Protein AF-A0A1Y2BU94-F1 (afdb_monomer)

Structure (mmCIF, N/CA/C/O backbone):
data_AF-A0A1Y2BU94-F1
#
_entry.id   AF-A0A1Y2BU94-F1
#
loop_
_atom_site.group_PDB
_atom_site.id
_atom_site.type_symbol
_atom_site.label_atom_id
_atom_site.label_alt_id
_atom_site.label_comp_id
_atom_site.label_asym_id
_atom_site.label_entity_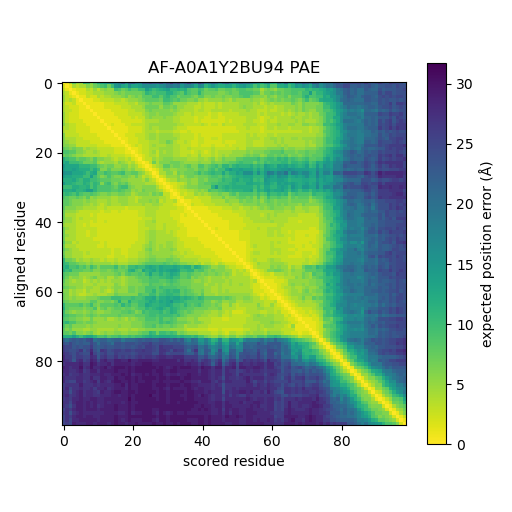id
_atom_site.label_seq_id
_atom_site.pdbx_PDB_ins_code
_atom_site.Cartn_x
_atom_site.Cartn_y
_atom_site.Cartn_z
_atom_site.occupancy
_atom_site.B_iso_or_equiv
_atom_site.auth_seq_id
_atom_site.auth_comp_id
_atom_site.auth_asym_id
_atom_site.auth_atom_id
_atom_site.pdbx_PDB_model_num
ATOM 1 N N . MET A 1 1 ? -18.076 16.269 -6.680 1.00 57.97 1 MET A N 1
ATOM 2 C CA . MET A 1 1 ? -17.107 15.163 -6.499 1.00 57.97 1 MET A CA 1
ATOM 3 C C . MET A 1 1 ? -17.858 13.978 -5.917 1.00 57.97 1 MET A C 1
ATOM 5 O O . MET A 1 1 ? -18.413 14.111 -4.839 1.00 57.97 1 MET A O 1
ATOM 9 N N . SER A 1 2 ? -17.970 12.863 -6.638 1.00 82.00 2 SER A N 1
ATOM 10 C CA . SER A 1 2 ? -18.698 11.677 -6.157 1.00 82.00 2 SER A CA 1
ATOM 11 C C . SER A 1 2 ? -17.877 10.916 -5.111 1.00 82.00 2 SER A C 1
ATOM 13 O O . SER A 1 2 ? -16.684 10.705 -5.343 1.00 82.00 2 SER A O 1
ATOM 15 N N . ARG A 1 3 ? -18.514 10.429 -4.034 1.00 75.81 3 ARG A N 1
ATOM 16 C CA . ARG A 1 3 ? -17.895 9.634 -2.946 1.00 75.81 3 ARG A CA 1
ATOM 17 C C . ARG A 1 3 ? -16.907 8.572 -3.449 1.00 75.81 3 ARG A C 1
ATOM 19 O O . ARG A 1 3 ? -15.791 8.495 -2.958 1.00 75.81 3 ARG A O 1
ATOM 26 N N . VAL A 1 4 ? -17.287 7.834 -4.493 1.00 77.75 4 VAL A N 1
ATOM 27 C CA . VAL A 1 4 ? -16.491 6.742 -5.084 1.00 77.75 4 VAL A CA 1
ATOM 28 C C . VAL A 1 4 ? -15.144 7.216 -5.646 1.00 77.75 4 VAL A C 1
ATOM 30 O O 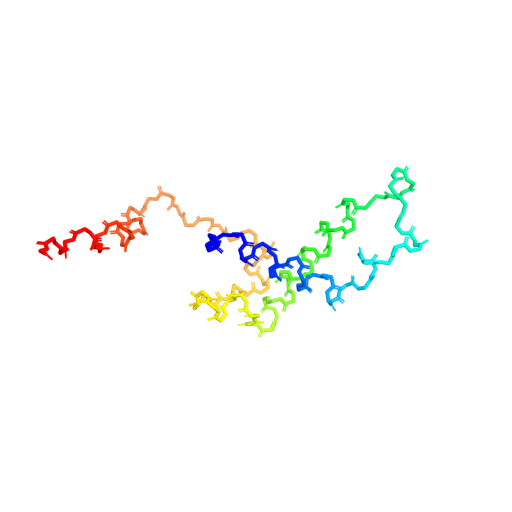. VAL A 1 4 ? -14.122 6.568 -5.440 1.00 77.75 4 VAL A O 1
ATOM 33 N N . ARG A 1 5 ? -15.109 8.368 -6.330 1.00 82.62 5 ARG A N 1
ATOM 34 C CA . ARG A 1 5 ? -13.871 8.895 -6.939 1.00 82.62 5 ARG A CA 1
ATOM 35 C C . ARG A 1 5 ? -12.866 9.325 -5.876 1.00 82.62 5 ARG A C 1
ATOM 37 O O . ARG A 1 5 ? -11.680 9.060 -6.020 1.00 82.62 5 ARG A O 1
ATOM 44 N N . PHE A 1 6 ? -13.364 9.896 -4.783 1.00 86.06 6 PHE A N 1
ATOM 45 C CA . PHE A 1 6 ? -12.546 10.310 -3.647 1.00 86.06 6 PHE A CA 1
ATOM 46 C C . PHE A 1 6 ? -11.845 9.114 -2.992 1.00 86.06 6 PHE A C 1
ATOM 48 O O . PHE A 1 6 ? -10.652 9.163 -2.707 1.00 86.06 6 PHE A O 1
ATOM 55 N N . THR A 1 7 ? -12.564 8.001 -2.822 1.00 84.06 7 THR A N 1
ATOM 56 C CA . THR A 1 7 ? -12.003 6.761 -2.271 1.00 84.06 7 THR A CA 1
ATOM 57 C C . THR A 1 7 ? -10.895 6.190 -3.143 1.00 84.06 7 THR A C 1
ATOM 59 O O . THR A 1 7 ? -9.867 5.772 -2.617 1.00 84.06 7 THR A O 1
ATOM 62 N N . VAL A 1 8 ? -11.080 6.195 -4.466 1.00 85.94 8 VAL A N 1
ATOM 63 C CA . VAL A 1 8 ? -10.073 5.696 -5.413 1.00 85.94 8 VAL A CA 1
ATOM 64 C C . VAL A 1 8 ? -8.812 6.558 -5.373 1.00 85.94 8 VAL A C 1
ATOM 66 O O . VAL A 1 8 ? -7.710 6.020 -5.280 1.00 85.94 8 VAL A O 1
ATOM 69 N N . GLU A 1 9 ? -8.957 7.883 -5.387 1.00 90.19 9 GLU A N 1
ATOM 70 C CA . GLU A 1 9 ? -7.823 8.813 -5.294 1.00 90.19 9 GLU A CA 1
ATOM 71 C C . GLU A 1 9 ? -7.066 8.649 -3.972 1.00 90.19 9 GLU A C 1
ATOM 73 O O . GLU A 1 9 ? -5.834 8.622 -3.951 1.00 90.19 9 GLU A O 1
ATOM 78 N N . TRP A 1 10 ? -7.791 8.473 -2.868 1.00 89.44 10 TRP A N 1
ATOM 79 C CA . TRP A 1 10 ? -7.196 8.224 -1.559 1.00 89.44 10 TRP A CA 1
ATOM 80 C C . TRP A 1 10 ? -6.483 6.876 -1.480 1.00 89.44 10 TRP A C 1
ATOM 82 O O . TRP A 1 10 ? -5.384 6.808 -0.931 1.00 89.44 10 TRP A O 1
ATOM 92 N N . ALA A 1 11 ? -7.066 5.815 -2.040 1.00 88.81 11 ALA A N 1
ATOM 93 C CA . ALA A 1 11 ? -6.437 4.498 -2.094 1.00 88.81 11 ALA A CA 1
ATOM 94 C C . ALA A 1 11 ? -5.159 4.534 -2.939 1.00 88.81 11 ALA A C 1
ATOM 96 O O . ALA A 1 11 ? -4.120 4.029 -2.513 1.00 88.81 11 ALA A O 1
ATOM 97 N N . TYR A 1 12 ? -5.204 5.205 -4.091 1.00 89.12 12 TYR A N 1
ATOM 98 C CA . TYR A 1 12 ? -4.031 5.423 -4.928 1.00 89.12 12 TYR A CA 1
ATOM 99 C C . TYR A 1 12 ? -2.935 6.188 -4.173 1.00 89.12 12 TYR A C 1
ATOM 101 O O . TYR A 1 12 ? -1.797 5.722 -4.103 1.00 89.12 12 TYR A O 1
ATOM 109 N N . GLY A 1 13 ? -3.283 7.316 -3.544 1.00 90.62 13 GLY A N 1
ATOM 110 C CA . GLY A 1 13 ? -2.343 8.113 -2.755 1.00 90.62 13 GLY A CA 1
ATOM 111 C C . GLY A 1 13 ? -1.731 7.335 -1.587 1.00 90.62 13 GLY A C 1
ATOM 112 O O . GLY A 1 13 ? -0.541 7.473 -1.308 1.00 90.62 13 GLY A O 1
ATOM 113 N N . LEU A 1 14 ? -2.512 6.466 -0.940 1.00 90.69 14 LEU A N 1
ATOM 114 C CA . LEU A 1 14 ? -2.030 5.591 0.126 1.00 90.69 14 LEU A CA 1
ATOM 115 C C . LEU A 1 14 ? -0.991 4.584 -0.396 1.00 90.69 14 LEU A C 1
ATOM 117 O O . LEU A 1 14 ? 0.082 4.468 0.192 1.00 90.69 14 LEU A O 1
ATOM 121 N N . ILE A 1 15 ? -1.277 3.903 -1.511 1.00 92.06 15 ILE A N 1
ATOM 122 C CA . ILE A 1 15 ? -0.371 2.913 -2.119 1.00 92.06 15 ILE A CA 1
ATOM 123 C C . ILE A 1 15 ? 0.956 3.568 -2.514 1.00 92.06 15 ILE A C 1
ATOM 125 O O . ILE A 1 15 ? 2.019 3.072 -2.144 1.00 92.06 15 ILE A O 1
ATOM 129 N N . VAL A 1 16 ? 0.897 4.702 -3.215 1.00 90.31 16 VAL A N 1
ATOM 130 C CA . VAL A 1 16 ? 2.075 5.466 -3.662 1.00 90.31 16 VAL A CA 1
ATOM 131 C C . VAL A 1 16 ? 2.893 5.975 -2.470 1.00 90.31 16 VAL A C 1
ATOM 133 O O . VAL A 1 16 ? 4.121 5.922 -2.495 1.00 90.31 16 VAL A O 1
ATOM 136 N N . SER A 1 17 ? 2.231 6.401 -1.388 1.00 90.00 17 SER A N 1
ATOM 137 C CA . SER A 1 17 ? 2.905 6.874 -0.173 1.00 90.00 17 SER A CA 1
ATOM 138 C C . SER A 1 17 ? 3.613 5.764 0.609 1.00 90.00 17 SER A C 1
ATOM 140 O O . SER A 1 17 ? 4.584 6.056 1.307 1.00 90.00 17 SER A O 1
ATOM 142 N N . ILE A 1 18 ? 3.115 4.526 0.564 1.00 89.38 18 ILE A N 1
ATOM 143 C CA . ILE A 1 18 ? 3.715 3.388 1.279 1.00 89.38 18 ILE A CA 1
ATOM 144 C C . ILE A 1 18 ? 4.816 2.744 0.428 1.00 89.38 18 ILE A C 1
ATOM 146 O O . ILE A 1 18 ? 5.875 2.383 0.944 1.00 89.38 18 ILE A O 1
ATOM 150 N N . TRP A 1 19 ? 4.581 2.606 -0.877 1.00 90.12 19 TRP A N 1
ATOM 151 C CA . TRP A 1 19 ? 5.412 1.822 -1.785 1.00 90.12 19 TRP A CA 1
ATOM 152 C C . TRP A 1 19 ? 6.092 2.711 -2.828 1.00 90.12 19 TRP A C 1
ATOM 154 O O . TRP A 1 19 ? 5.665 2.798 -3.978 1.00 90.12 19 TRP A O 1
ATOM 164 N N . ALA A 1 20 ? 7.222 3.312 -2.452 1.00 86.88 20 ALA A N 1
ATOM 165 C CA . ALA A 1 20 ? 7.979 4.221 -3.320 1.00 86.88 20 ALA A CA 1
ATOM 166 C C . ALA A 1 20 ? 8.433 3.595 -4.657 1.00 86.88 20 ALA A C 1
ATOM 168 O O . ALA A 1 20 ? 8.656 4.308 -5.632 1.00 86.88 20 ALA A O 1
ATOM 169 N N . PHE A 1 21 ? 8.549 2.262 -4.741 1.00 83.69 21 PHE A N 1
ATOM 170 C CA . PHE A 1 21 ? 8.916 1.579 -5.988 1.00 83.69 21 PHE A CA 1
ATOM 171 C C . PHE A 1 21 ? 7.838 1.681 -7.076 1.00 83.69 21 PHE A C 1
ATOM 173 O O . PHE A 1 21 ? 8.164 1.509 -8.246 1.00 83.69 21 PHE A O 1
ATOM 180 N N . VAL A 1 22 ? 6.584 1.965 -6.704 1.00 85.50 22 VAL A N 1
ATOM 181 C CA . VAL A 1 22 ? 5.450 2.166 -7.624 1.00 85.50 22 VAL A CA 1
ATOM 182 C C . VAL A 1 22 ? 5.437 3.582 -8.209 1.00 85.50 22 VAL A C 1
ATOM 184 O O . VAL A 1 22 ? 4.869 3.796 -9.274 1.00 85.50 22 VAL A O 1
ATOM 187 N N . ASP A 1 23 ? 6.099 4.535 -7.553 1.00 82.56 23 ASP A N 1
ATOM 188 C CA . ASP A 1 23 ? 6.175 5.942 -7.974 1.00 82.56 23 ASP A CA 1
ATOM 189 C C . ASP A 1 23 ? 7.514 6.306 -8.625 1.00 82.56 23 ASP A C 1
ATOM 191 O O . ASP A 1 23 ? 7.751 7.435 -9.059 1.00 82.56 23 ASP A O 1
ATOM 195 N N . PHE A 1 24 ? 8.454 5.360 -8.677 1.00 81.62 24 PHE A N 1
ATOM 196 C CA . PHE A 1 24 ? 9.812 5.670 -9.088 1.00 81.62 24 PHE A CA 1
ATOM 197 C C . PHE A 1 24 ? 9.919 5.813 -10.614 1.00 81.62 24 PHE A C 1
ATOM 199 O O . PHE A 1 24 ? 10.346 4.906 -11.331 1.00 81.62 24 PHE A O 1
ATOM 206 N N . HIS A 1 25 ? 9.574 7.004 -11.107 1.00 72.56 25 HIS A N 1
ATOM 207 C CA . HIS A 1 25 ? 9.469 7.345 -12.529 1.00 72.56 25 HIS A CA 1
ATOM 208 C C . HIS A 1 25 ? 10.758 7.092 -13.333 1.00 72.56 25 HIS A C 1
ATOM 210 O O . HIS A 1 25 ? 10.710 6.823 -14.528 1.00 72.56 25 HIS A O 1
ATOM 216 N N . LYS A 1 26 ? 11.933 7.125 -12.687 1.00 74.88 26 LYS A N 1
ATOM 217 C CA . LYS A 1 26 ? 13.217 6.814 -13.345 1.00 74.88 26 LYS A CA 1
ATOM 218 C C . LYS A 1 26 ? 13.410 5.324 -13.633 1.00 74.88 26 LYS A C 1
ATOM 220 O O . LYS A 1 26 ? 14.209 4.977 -14.502 1.00 74.88 26 LYS A O 1
ATOM 225 N N . ASN A 1 27 ? 12.740 4.453 -12.884 1.00 76.06 27 ASN A N 1
ATOM 226 C CA . ASN A 1 27 ? 12.844 3.007 -13.049 1.00 76.06 27 ASN A CA 1
ATOM 227 C C . ASN A 1 27 ? 11.682 2.476 -13.874 1.00 76.06 27 ASN A C 1
ATOM 229 O O . ASN A 1 27 ? 11.951 1.745 -14.818 1.00 76.06 27 ASN A O 1
ATOM 233 N N . ILE A 1 28 ? 10.457 2.933 -13.598 1.00 79.81 28 ILE A N 1
ATOM 234 C CA . ILE A 1 28 ? 9.229 2.464 -14.242 1.00 79.81 28 ILE A CA 1
ATOM 235 C C . ILE A 1 28 ? 9.198 2.873 -15.714 1.00 79.81 28 ILE A C 1
ATOM 237 O O . ILE A 1 28 ? 8.887 4.011 -16.065 1.00 79.81 28 ILE A O 1
ATOM 241 N N . LYS A 1 29 ? 9.487 1.910 -16.589 1.00 80.12 29 LYS A N 1
ATOM 242 C CA . LYS A 1 29 ? 9.345 2.055 -18.041 1.00 80.12 29 LYS A CA 1
ATOM 243 C C . LYS A 1 29 ? 8.193 1.189 -18.527 1.00 80.12 29 LYS A C 1
ATOM 245 O O . LYS A 1 29 ? 8.249 -0.040 -18.437 1.00 80.12 29 LYS A O 1
ATOM 250 N N . LEU A 1 30 ? 7.163 1.834 -19.076 1.00 76.06 30 LEU A N 1
ATOM 251 C CA . LEU A 1 30 ? 6.079 1.143 -19.775 1.00 76.06 30 LEU A CA 1
ATOM 252 C C . LEU A 1 30 ? 6.686 0.240 -20.861 1.00 76.06 30 LEU A C 1
ATOM 254 O O . LEU A 1 30 ? 7.618 0.654 -21.548 1.00 76.06 30 LEU A O 1
ATOM 258 N N . TRP A 1 31 ? 6.182 -0.991 -20.977 1.00 76.88 31 TRP A N 1
ATOM 259 C CA . TRP A 1 31 ? 6.653 -2.039 -21.906 1.00 76.88 31 TRP A CA 1
ATOM 260 C C . TRP A 1 31 ? 8.019 -2.670 -21.614 1.00 76.88 31 TRP A C 1
ATOM 262 O O . TRP A 1 31 ? 8.346 -3.686 -22.220 1.00 76.88 31 TRP A O 1
ATOM 272 N N . LEU A 1 32 ? 8.801 -2.123 -20.681 1.00 82.94 32 LEU A N 1
ATOM 273 C CA . LEU A 1 32 ? 10.092 -2.698 -20.280 1.00 82.94 32 LEU A CA 1
ATOM 274 C C . LEU A 1 32 ? 10.010 -3.472 -18.966 1.00 82.94 32 LEU A C 1
ATOM 276 O O . LEU A 1 32 ? 10.823 -4.356 -18.707 1.00 82.94 32 LEU A O 1
ATOM 280 N N . GLN A 1 33 ? 9.039 -3.123 -18.130 1.00 84.69 33 GLN A N 1
ATOM 281 C CA . GLN A 1 33 ? 8.818 -3.735 -16.832 1.00 84.69 33 GLN A CA 1
ATOM 282 C C . GLN A 1 33 ? 7.341 -4.075 -16.631 1.00 84.69 33 GLN A C 1
ATOM 284 O O . GLN A 1 33 ? 6.467 -3.415 -17.203 1.00 84.69 33 GLN A O 1
ATOM 289 N N . PRO A 1 34 ? 7.036 -5.064 -15.775 1.00 86.12 34 PRO A N 1
ATOM 290 C CA . PRO A 1 34 ? 5.669 -5.449 -15.455 1.00 86.12 34 PRO A CA 1
ATOM 291 C C . PRO A 1 34 ? 5.034 -4.466 -14.452 1.00 86.12 34 PRO A C 1
ATOM 293 O O . PRO A 1 34 ? 4.701 -4.828 -13.324 1.00 86.12 34 PRO A O 1
ATOM 296 N N . VAL A 1 35 ? 4.837 -3.211 -14.870 1.00 85.75 35 VAL A N 1
ATOM 297 C CA . VAL A 1 35 ? 4.298 -2.119 -14.032 1.00 85.75 35 VAL A CA 1
ATOM 298 C C . VAL A 1 35 ? 2.935 -2.477 -13.429 1.00 85.75 35 VAL A C 1
ATOM 300 O O . VAL A 1 35 ? 2.687 -2.221 -12.253 1.00 85.75 35 VAL A O 1
ATOM 303 N N . GLY A 1 36 ? 2.072 -3.139 -14.207 1.00 85.00 36 GLY A N 1
ATOM 304 C CA . GLY A 1 36 ? 0.767 -3.595 -13.723 1.00 85.00 36 GLY A CA 1
ATOM 305 C C . GLY A 1 36 ? 0.869 -4.623 -12.592 1.00 85.00 36 GLY A C 1
ATOM 306 O O . GLY A 1 36 ? 0.083 -4.579 -11.647 1.00 85.00 36 GLY A O 1
ATOM 307 N N . VAL A 1 37 ? 1.875 -5.503 -12.634 1.00 89.19 37 VAL A N 1
ATOM 308 C CA . VAL A 1 37 ? 2.116 -6.493 -11.571 1.00 89.19 37 VAL A CA 1
ATOM 309 C C . VAL A 1 37 ? 2.619 -5.796 -10.311 1.00 89.19 37 VAL A C 1
ATOM 311 O O . VAL A 1 37 ? 2.133 -6.089 -9.224 1.00 89.19 37 VAL A O 1
ATOM 314 N N . TYR A 1 38 ? 3.529 -4.829 -10.446 1.00 90.25 38 TYR A N 1
ATOM 315 C CA . TYR A 1 38 ? 4.024 -4.038 -9.317 1.00 90.25 38 TYR A CA 1
ATOM 316 C C . TYR A 1 38 ? 2.903 -3.311 -8.581 1.00 90.25 38 TYR A C 1
ATOM 318 O O . TYR A 1 38 ? 2.824 -3.405 -7.357 1.00 90.25 38 TYR A O 1
ATOM 326 N N . TYR A 1 39 ? 2.009 -2.650 -9.318 1.00 90.44 39 TYR A N 1
ATOM 327 C CA . TYR A 1 39 ? 0.863 -1.977 -8.713 1.00 90.44 39 TYR A CA 1
ATOM 328 C C . TYR A 1 39 ? -0.100 -2.972 -8.050 1.00 90.44 39 TYR A C 1
ATOM 330 O O . TYR A 1 39 ? -0.544 -2.741 -6.929 1.00 90.44 39 TYR A O 1
ATOM 338 N N . SER A 1 40 ? -0.368 -4.111 -8.696 1.00 90.75 40 SER A N 1
ATOM 339 C CA . SER A 1 40 ? -1.249 -5.152 -8.146 1.00 90.75 40 SER A CA 1
ATOM 340 C C . SER A 1 40 ? -0.708 -5.723 -6.830 1.00 90.75 40 SER A C 1
ATOM 342 O O . SER A 1 40 ? -1.442 -5.840 -5.850 1.00 90.75 40 SER A O 1
ATOM 344 N N . VAL A 1 41 ? 0.595 -6.018 -6.777 1.00 92.62 41 VAL A N 1
ATOM 345 C CA . VAL A 1 41 ? 1.269 -6.490 -5.560 1.00 92.62 41 VAL A CA 1
ATOM 346 C C . VAL A 1 41 ? 1.268 -5.404 -4.481 1.00 92.62 41 VAL A C 1
ATOM 348 O O . VAL A 1 41 ? 0.968 -5.695 -3.327 1.00 92.62 41 VAL A O 1
ATOM 351 N N . ALA A 1 42 ? 1.540 -4.147 -4.835 1.00 92.62 42 ALA A N 1
ATOM 352 C CA . ALA A 1 42 ? 1.499 -3.034 -3.888 1.00 92.62 42 ALA A CA 1
ATOM 353 C C . ALA A 1 42 ? 0.092 -2.797 -3.312 1.00 92.62 42 ALA A C 1
ATOM 355 O O . ALA A 1 42 ? -0.046 -2.529 -2.117 1.00 92.62 42 ALA A O 1
ATOM 356 N N . GLY A 1 43 ? -0.956 -2.947 -4.125 1.00 92.31 43 GLY A N 1
ATOM 357 C CA . GLY A 1 43 ? -2.346 -2.907 -3.670 1.00 92.31 43 GLY A CA 1
ATOM 358 C C . GLY 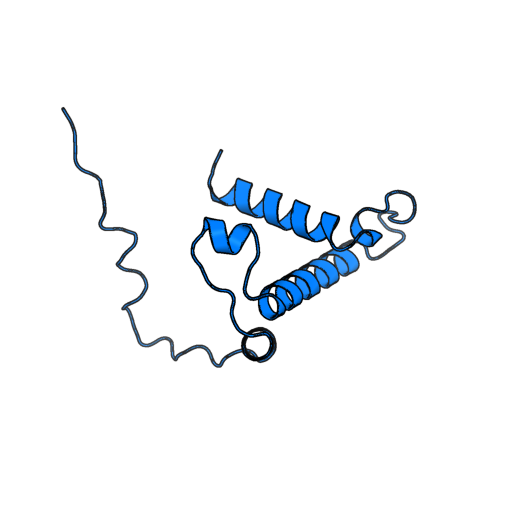A 1 43 ? -2.649 -4.030 -2.678 1.00 92.31 43 GLY A C 1
ATOM 359 O O . GLY A 1 43 ? -3.147 -3.772 -1.583 1.00 92.31 43 GLY A O 1
ATOM 360 N N . LEU A 1 44 ? -2.248 -5.263 -3.005 1.00 91.75 44 LEU A N 1
ATOM 361 C CA . LEU A 1 44 ? -2.411 -6.414 -2.117 1.00 91.75 44 LEU A CA 1
ATOM 362 C C . LEU A 1 44 ? -1.705 -6.205 -0.768 1.00 91.75 44 LEU A C 1
ATOM 364 O O . LEU A 1 44 ? -2.312 -6.398 0.286 1.00 91.75 44 LEU A O 1
ATOM 368 N N . LEU A 1 45 ? -0.446 -5.766 -0.790 1.00 92.06 45 LEU A N 1
ATOM 369 C CA . LEU A 1 45 ? 0.325 -5.504 0.425 1.00 92.06 45 LEU A CA 1
ATOM 370 C C . LEU A 1 45 ? -0.250 -4.334 1.237 1.00 92.06 45 LEU A C 1
ATOM 372 O O . LEU A 1 45 ? -0.226 -4.374 2.465 1.00 92.06 45 LEU A O 1
ATOM 376 N N . THR A 1 46 ? -0.800 -3.310 0.580 1.00 92.00 46 THR A N 1
ATOM 377 C CA . THR A 1 46 ? -1.501 -2.200 1.252 1.00 92.00 46 THR A CA 1
ATOM 378 C C . THR A 1 46 ? -2.755 -2.684 1.979 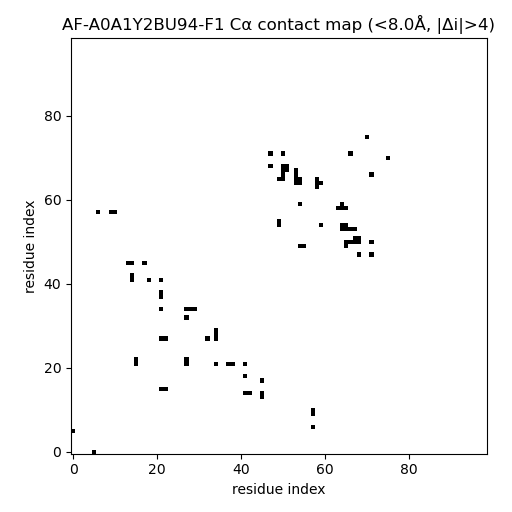1.00 92.00 46 THR A C 1
ATOM 380 O O . THR A 1 46 ? -3.010 -2.263 3.112 1.00 92.00 46 THR A O 1
ATOM 383 N N . ASN A 1 47 ? -3.507 -3.608 1.379 1.00 89.31 47 ASN A N 1
ATOM 384 C CA . ASN A 1 47 ? -4.670 -4.214 2.026 1.00 89.31 47 ASN A CA 1
ATOM 385 C C . ASN A 1 47 ? -4.247 -5.064 3.230 1.00 89.31 47 ASN A C 1
ATOM 387 O O . ASN A 1 47 ? -4.792 -4.889 4.317 1.00 89.31 47 ASN A O 1
ATOM 391 N N . MET A 1 48 ? -3.205 -5.891 3.092 1.00 90.06 48 MET A N 1
ATOM 392 C CA . MET A 1 48 ? -2.640 -6.647 4.218 1.00 90.06 48 MET A CA 1
ATOM 393 C C . MET A 1 48 ? -2.149 -5.720 5.340 1.00 90.06 48 MET A C 1
ATOM 395 O O . MET A 1 48 ? -2.412 -5.967 6.514 1.00 90.06 48 MET A O 1
ATOM 399 N N . GLN A 1 49 ? -1.471 -4.621 4.999 1.00 89.88 49 GLN A N 1
ATOM 400 C CA . GLN A 1 49 ? -0.992 -3.653 5.984 1.00 89.88 49 GLN A CA 1
ATOM 401 C C . GLN A 1 49 ? -2.150 -2.945 6.696 1.00 89.88 49 GLN A C 1
ATOM 403 O O . GLN A 1 49 ? -2.051 -2.680 7.893 1.00 89.88 49 GLN A O 1
ATOM 408 N N . THR A 1 50 ? -3.236 -2.656 5.979 1.00 89.44 50 THR A N 1
ATOM 409 C CA . THR A 1 50 ? -4.470 -2.130 6.570 1.00 89.44 50 THR A CA 1
ATOM 410 C C . THR A 1 50 ? -5.045 -3.119 7.581 1.00 89.44 50 THR A C 1
ATOM 412 O O . THR A 1 50 ? -5.348 -2.707 8.697 1.00 89.44 50 THR A O 1
ATOM 415 N N . CYS A 1 51 ? -5.117 -4.408 7.234 1.00 88.62 51 CYS A N 1
ATOM 416 C CA . CYS A 1 51 ? -5.580 -5.460 8.143 1.00 88.62 51 CYS A CA 1
ATOM 417 C C . CYS A 1 51 ? -4.683 -5.558 9.391 1.00 88.62 51 CYS A C 1
ATOM 419 O O . CYS A 1 51 ? -5.174 -5.646 10.507 1.00 88.62 51 CYS A O 1
ATOM 421 N N . CYS A 1 52 ? -3.356 -5.470 9.240 1.00 85.81 52 CYS A N 1
ATOM 422 C CA . CYS A 1 52 ? -2.433 -5.499 10.383 1.00 85.81 52 CYS A CA 1
ATOM 423 C C . CYS A 1 52 ? -2.538 -4.266 11.293 1.00 85.81 52 CYS A C 1
ATOM 425 O O . CYS A 1 52 ? -2.291 -4.364 12.492 1.00 85.81 52 CYS A O 1
ATOM 427 N N . LYS A 1 53 ? -2.834 -3.091 10.727 1.00 85.44 53 LYS A N 1
ATOM 428 C CA . LYS A 1 53 ? -2.969 -1.833 11.481 1.00 85.44 53 LYS A CA 1
ATOM 429 C C . LYS A 1 53 ? -4.375 -1.628 12.045 1.00 85.44 53 LYS A C 1
ATOM 431 O O . LYS A 1 53 ? -4.571 -0.674 12.792 1.00 85.44 53 LYS A O 1
ATOM 436 N N . GLN A 1 54 ? -5.330 -2.471 11.648 1.00 80.88 54 GLN A N 1
ATOM 437 C CA . GLN A 1 54 ? -6.760 -2.370 11.941 1.00 80.88 54 GLN A CA 1
ATOM 438 C C . GLN A 1 54 ? -7.391 -1.015 11.567 1.00 80.88 54 GLN A C 1
ATOM 440 O O . GLN A 1 54 ? -8.498 -0.694 11.976 1.00 80.88 54 GLN A O 1
ATOM 445 N N . SER A 1 55 ? -6.682 -0.178 10.809 1.00 77.56 55 SER A N 1
ATOM 446 C CA . SER A 1 55 ? -7.116 1.176 10.499 1.00 77.56 55 SER A CA 1
ATOM 447 C C . SER A 1 55 ? -6.304 1.770 9.352 1.00 77.56 55 SER A C 1
ATOM 449 O O . SER A 1 55 ? -5.088 1.591 9.235 1.00 77.56 55 SER A O 1
ATOM 451 N N . ASN A 1 56 ? -6.992 2.528 8.511 1.00 81.25 56 ASN A N 1
ATOM 452 C CA . ASN A 1 56 ? -6.441 3.436 7.518 1.00 81.25 56 ASN A CA 1
ATOM 453 C C . ASN A 1 56 ? -7.374 4.656 7.347 1.00 81.25 56 ASN A C 1
ATOM 455 O O . ASN A 1 56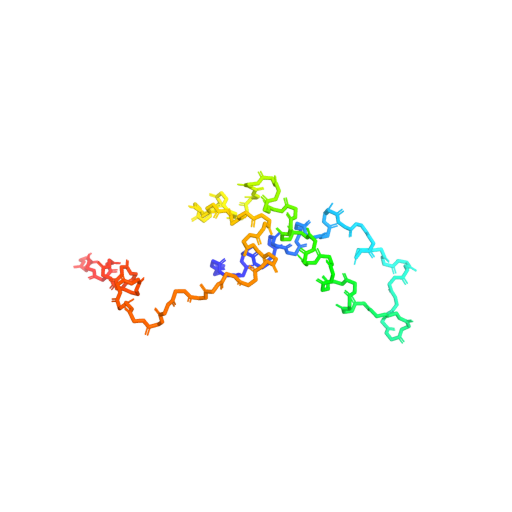 ? -8.529 4.649 7.774 1.00 81.25 56 ASN A O 1
ATOM 459 N N . LYS A 1 57 ? -6.906 5.712 6.671 1.00 79.94 57 LYS A N 1
ATOM 460 C CA . LYS A 1 57 ? -7.706 6.940 6.487 1.00 79.94 57 LYS A CA 1
ATOM 461 C C . LYS A 1 57 ? -9.056 6.716 5.790 1.00 79.94 57 LYS A C 1
ATOM 463 O O . LYS A 1 57 ? -9.991 7.471 6.023 1.00 79.94 57 LYS A O 1
ATOM 468 N N . ILE A 1 58 ? -9.152 5.688 4.950 1.00 81.38 58 ILE A N 1
ATOM 469 C CA . ILE A 1 58 ? -10.357 5.346 4.191 1.00 81.38 58 ILE A CA 1
ATOM 470 C C . ILE A 1 58 ? -11.370 4.636 5.104 1.00 81.38 58 ILE A C 1
ATOM 472 O O . ILE A 1 58 ? -12.528 5.026 5.143 1.00 81.38 58 ILE A O 1
ATOM 476 N N . SER A 1 59 ? -10.924 3.668 5.903 1.00 81.38 59 SER A N 1
ATOM 477 C CA . SER A 1 59 ? -11.714 2.935 6.897 1.00 81.38 59 SER A CA 1
ATOM 478 C C . SER A 1 59 ? -12.332 3.878 7.924 1.00 81.38 59 SER A C 1
ATOM 480 O O . SER A 1 59 ? -13.528 3.805 8.169 1.00 81.38 59 SER A O 1
ATOM 482 N N . THR A 1 60 ? -11.568 4.858 8.424 1.00 82.12 60 THR A N 1
ATOM 483 C CA . THR A 1 60 ? -12.079 5.878 9.348 1.00 82.12 60 THR A CA 1
ATOM 484 C C . THR A 1 60 ? -13.129 6.770 8.691 1.00 82.12 60 THR A C 1
ATOM 486 O O . THR A 1 60 ? -14.104 7.138 9.332 1.00 82.12 60 THR A O 1
ATOM 489 N N . PHE A 1 61 ? -12.952 7.111 7.412 1.00 81.88 61 PHE A N 1
ATOM 490 C CA . PHE A 1 61 ? -13.916 7.927 6.675 1.00 81.88 61 PHE A CA 1
ATOM 491 C C . PHE A 1 61 ? -15.236 7.191 6.411 1.00 81.88 61 PHE A C 1
ATOM 493 O O . PHE A 1 61 ? -16.289 7.820 6.406 1.00 81.88 61 PHE A O 1
ATOM 500 N N . PHE A 1 62 ? -15.186 5.872 6.212 1.00 81.25 62 PHE A N 1
ATOM 501 C CA . PHE A 1 62 ? -16.376 5.043 6.010 1.00 81.25 62 PHE A CA 1
ATOM 502 C C . PHE A 1 62 ? -16.931 4.409 7.292 1.00 81.25 62 PHE A C 1
ATOM 504 O O . PHE A 1 62 ? -18.002 3.816 7.236 1.00 81.25 62 PHE A O 1
ATOM 511 N N . GLY A 1 63 ? -16.230 4.523 8.424 1.00 83.06 63 GLY A N 1
ATOM 512 C CA . GLY A 1 63 ? -16.607 3.867 9.679 1.00 83.06 63 GLY A CA 1
ATOM 513 C C . GLY A 1 63 ? -16.601 2.337 9.596 1.00 83.06 63 GLY A C 1
ATOM 514 O O . GLY A 1 63 ? -17.372 1.692 10.296 1.00 83.06 63 GLY A O 1
ATOM 515 N N . LEU A 1 64 ? -15.779 1.762 8.712 1.00 81.81 64 LEU A N 1
ATOM 516 C CA . LEU A 1 64 ? -15.703 0.319 8.470 1.00 81.81 64 LEU A CA 1
ATOM 517 C C . LEU A 1 64 ? -14.385 -0.222 9.005 1.00 81.81 64 LEU A C 1
ATOM 519 O O . LEU A 1 64 ? -13.332 0.140 8.484 1.00 81.81 64 LEU A O 1
ATOM 523 N N . ASP A 1 65 ? -14.437 -1.115 9.988 1.00 80.69 65 ASP A N 1
ATOM 524 C CA . ASP A 1 65 ? -13.232 -1.777 10.477 1.00 80.69 65 ASP A CA 1
ATOM 525 C C . ASP A 1 65 ? -12.745 -2.825 9.462 1.00 80.69 65 ASP A C 1
ATOM 527 O O . ASP A 1 65 ? -13.543 -3.611 8.942 1.00 80.69 65 ASP A O 1
ATOM 531 N N . PRO A 1 66 ? -11.442 -2.846 9.133 1.00 84.19 66 PRO A N 1
ATOM 532 C CA . PRO A 1 66 ? -10.903 -3.831 8.211 1.00 84.19 66 PRO A CA 1
ATOM 533 C C . PRO A 1 66 ? -10.914 -5.241 8.830 1.00 84.19 66 PRO A C 1
ATOM 535 O O . PRO A 1 66 ? -10.771 -5.387 10.048 1.00 84.19 66 PRO A O 1
ATOM 538 N N . PRO A 1 67 ? -11.039 -6.292 8.002 1.00 85.56 67 PRO A N 1
ATOM 539 C CA . PRO A 1 67 ? -10.967 -7.669 8.471 1.00 85.56 67 PRO A CA 1
ATOM 540 C C . PRO A 1 67 ? -9.566 -7.997 8.992 1.00 85.56 67 PRO A C 1
ATOM 542 O O . PRO A 1 67 ? -8.580 -7.307 8.706 1.00 85.56 67 PRO A O 1
ATOM 545 N N . THR A 1 68 ? -9.457 -9.097 9.733 1.00 85.81 68 THR A N 1
ATOM 546 C CA . THR A 1 68 ? -8.141 -9.578 10.173 1.00 85.81 68 THR A CA 1
ATOM 547 C C . THR A 1 68 ? -7.304 -10.051 8.981 1.00 85.81 68 THR A C 1
ATOM 549 O O . THR A 1 68 ? -7.834 -10.471 7.953 1.00 85.81 68 THR A O 1
ATOM 552 N N . LEU A 1 69 ? -5.969 -10.047 9.109 1.00 85.50 69 LEU A N 1
ATOM 553 C CA . LEU A 1 69 ? -5.096 -10.536 8.030 1.00 85.50 69 LEU A CA 1
ATOM 554 C C . LEU A 1 69 ? -5.413 -11.993 7.652 1.00 85.50 69 LEU A C 1
ATOM 556 O O . LEU A 1 69 ? -5.365 -12.353 6.479 1.00 85.50 69 LEU A O 1
ATOM 560 N N . HIS A 1 70 ? -5.736 -12.822 8.647 1.00 84.25 70 HIS A N 1
ATOM 561 C CA . HIS A 1 70 ? -6.104 -14.216 8.427 1.00 84.25 70 HIS A CA 1
ATOM 562 C C . HIS A 1 70 ? -7.378 -14.326 7.584 1.00 84.25 70 HIS A C 1
ATOM 564 O O . HIS A 1 70 ? -7.367 -15.019 6.576 1.00 84.25 70 HIS A O 1
ATOM 570 N N . GLU A 1 71 ? -8.422 -13.581 7.941 1.00 84.81 71 GLU A N 1
ATOM 571 C CA . GLU A 1 71 ? -9.701 -13.524 7.222 1.00 84.81 71 GLU A CA 1
ATOM 572 C C . GLU A 1 71 ? -9.590 -12.906 5.820 1.00 84.81 71 GLU A C 1
ATOM 574 O O . GLU A 1 71 ? -10.344 -13.258 4.921 1.00 84.81 71 GLU A O 1
ATOM 579 N N . TYR A 1 72 ? -8.638 -11.998 5.610 1.00 86.25 72 TYR A N 1
ATOM 580 C CA . TYR A 1 72 ? -8.388 -11.410 4.296 1.00 86.25 72 TYR A CA 1
ATOM 581 C C . TYR A 1 72 ? -7.664 -12.377 3.340 1.00 86.25 72 TYR A C 1
ATOM 583 O O . TYR A 1 72 ? -7.912 -12.364 2.135 1.00 86.25 72 TYR A O 1
ATOM 591 N N . LEU A 1 73 ? -6.737 -13.198 3.853 1.00 86.81 73 LEU A N 1
ATOM 592 C CA . LEU A 1 73 ? -5.920 -14.113 3.039 1.00 86.81 73 LEU A CA 1
ATOM 593 C C . LEU A 1 73 ? -6.537 -15.495 2.869 1.00 86.81 73 LEU A C 1
ATOM 595 O O . LEU A 1 73 ? -6.376 -16.132 1.827 1.00 86.81 73 LEU A O 1
ATOM 599 N N . HIS A 1 74 ? -7.212 -15.974 3.902 1.00 84.12 74 HIS A N 1
ATOM 600 C CA . HIS A 1 74 ? -8.033 -17.156 3.810 1.00 84.12 74 HIS A CA 1
ATOM 601 C C . HIS A 1 74 ? -9.348 -16.643 3.267 1.00 84.12 74 HIS A C 1
ATOM 603 O O . HIS A 1 74 ? -10.005 -15.895 3.973 1.00 84.12 74 HIS A O 1
ATOM 609 N N . LEU A 1 75 ? -9.694 -16.986 2.019 1.00 63.69 75 LEU A N 1
ATOM 610 C CA . LEU A 1 75 ? -11.044 -16.789 1.490 1.00 63.69 75 LEU A CA 1
ATOM 611 C C . LEU A 1 75 ? -12.010 -17.266 2.573 1.00 63.69 75 LEU A C 1
ATOM 613 O O . LEU A 1 75 ? -12.180 -18.475 2.747 1.00 63.69 75 LEU A O 1
ATOM 617 N N . SER A 1 76 ? -12.552 -16.330 3.356 1.00 54.56 76 SER A N 1
ATOM 618 C CA . SER A 1 76 ? -13.584 -16.643 4.326 1.00 54.56 76 SER A CA 1
ATOM 619 C C . SER A 1 76 ? -14.645 -17.379 3.518 1.00 54.56 76 SER A C 1
ATOM 621 O O . SER A 1 76 ? -14.996 -16.888 2.435 1.00 54.56 76 SER A O 1
ATOM 623 N N . PRO A 1 77 ? -15.075 -18.589 3.927 1.00 57.97 77 PRO A N 1
ATOM 624 C CA . PRO A 1 77 ? -16.209 -19.220 3.285 1.00 57.97 77 PRO A CA 1
ATOM 625 C C . PRO A 1 77 ? -17.297 -18.161 3.301 1.00 57.97 77 PRO A C 1
ATOM 627 O O . PRO A 1 77 ? -17.683 -17.709 4.380 1.00 57.97 77 PRO A O 1
ATOM 630 N N . LEU A 1 78 ? -17.696 -17.691 2.114 1.00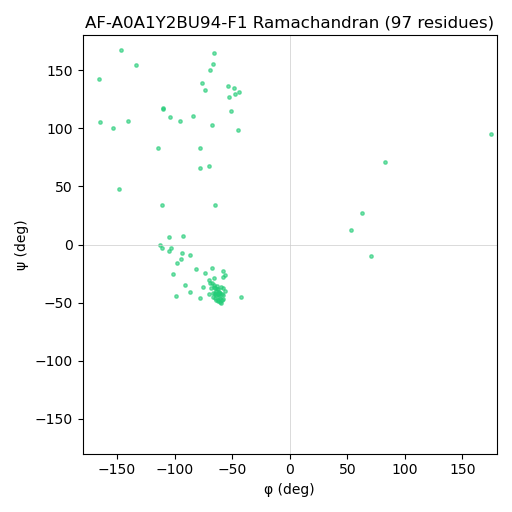 52.88 78 LEU A N 1
ATOM 631 C CA . LEU A 1 78 ? -18.800 -16.755 2.013 1.00 52.88 78 LEU A CA 1
ATOM 632 C C . LEU A 1 78 ? -19.912 -17.343 2.883 1.00 52.88 78 LEU A C 1
ATOM 634 O O . LEU A 1 78 ? -20.172 -18.550 2.754 1.00 52.88 78 LEU A O 1
ATOM 638 N N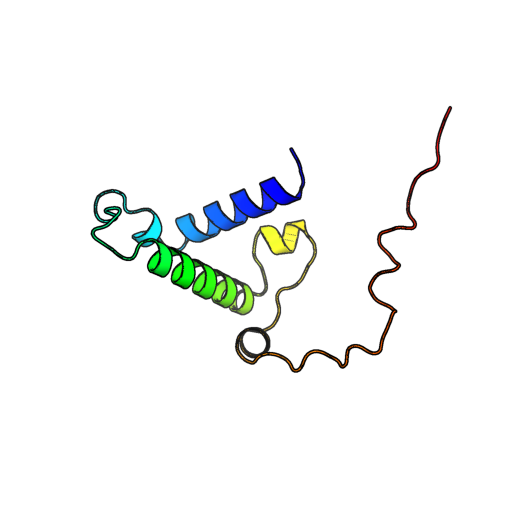 . PRO A 1 79 ? -20.514 -16.565 3.801 1.00 58.22 79 PRO A N 1
ATOM 639 C CA . PRO A 1 79 ? -21.728 -17.039 4.437 1.00 58.22 79 PRO A CA 1
ATOM 640 C C . PRO A 1 79 ? -22.648 -17.524 3.305 1.00 58.22 79 PRO A C 1
ATOM 642 O O . PRO A 1 79 ? -22.688 -16.863 2.256 1.00 58.22 79 PRO A O 1
ATOM 645 N N . PRO A 1 80 ? -23.283 -18.706 3.441 1.00 52.09 80 PRO A N 1
ATOM 646 C CA . PRO A 1 80 ? -24.217 -19.196 2.439 1.00 52.09 80 PRO A CA 1
ATOM 647 C C . PRO A 1 80 ? -25.121 -18.045 2.005 1.00 52.09 80 PRO A C 1
ATOM 649 O O . PRO A 1 80 ? -25.594 -17.292 2.857 1.00 52.09 80 PRO A O 1
ATOM 652 N N . ILE A 1 81 ? -25.275 -17.861 0.690 1.00 55.59 81 ILE A N 1
ATOM 653 C CA . ILE A 1 81 ? -26.129 -16.830 0.089 1.00 55.59 81 ILE A CA 1
ATOM 654 C C . ILE A 1 81 ? -27.581 -17.237 0.357 1.00 55.59 81 ILE A C 1
ATOM 656 O O . ILE A 1 81 ? -28.291 -17.641 -0.545 1.00 55.59 81 ILE A O 1
ATOM 660 N N . ASP A 1 82 ? -27.980 -17.193 1.621 1.00 48.47 82 ASP A N 1
ATOM 661 C CA . ASP A 1 82 ? -29.296 -17.526 2.145 1.00 48.47 82 ASP A CA 1
ATOM 662 C C . ASP A 1 82 ? -29.556 -16.639 3.377 1.00 48.47 82 ASP A C 1
ATOM 664 O O . ASP A 1 82 ? -29.908 -17.121 4.453 1.00 48.47 82 ASP A O 1
ATOM 668 N N . THR A 1 83 ? -29.323 -15.325 3.287 1.00 44.44 83 THR A N 1
ATOM 669 C CA . THR A 1 83 ? -29.976 -14.376 4.207 1.00 44.44 83 THR A CA 1
ATOM 670 C C . THR A 1 83 ? -30.109 -12.996 3.560 1.00 44.44 83 THR A C 1
ATOM 672 O O . THR A 1 83 ? -29.165 -12.211 3.501 1.00 44.44 83 THR A O 1
ATOM 675 N N . GLU A 1 84 ? -31.314 -12.714 3.065 1.00 47.47 84 GLU A N 1
ATOM 676 C CA . GLU A 1 84 ? -31.798 -11.442 2.506 1.00 47.47 84 GLU A CA 1
ATOM 677 C C . GLU A 1 84 ? -31.876 -10.276 3.527 1.00 47.47 84 GLU A C 1
ATOM 679 O O . GLU A 1 84 ? -32.761 -9.432 3.438 1.00 47.47 84 GLU A O 1
ATOM 684 N N . GLU A 1 85 ? -30.988 -10.168 4.518 1.00 44.84 85 GLU A N 1
ATOM 685 C CA . GLU A 1 85 ? -31.133 -9.120 5.554 1.00 44.84 85 GLU A CA 1
ATOM 686 C C . GLU A 1 85 ? -30.159 -7.937 5.427 1.00 44.84 85 GLU A C 1
ATOM 688 O O . GLU A 1 85 ? -30.303 -6.946 6.135 1.00 44.84 85 GLU A O 1
ATOM 693 N N . GLY A 1 86 ? -29.197 -7.972 4.498 1.00 39.50 86 GLY A N 1
ATOM 694 C CA . GLY A 1 86 ? -28.150 -6.940 4.408 1.00 39.50 86 GLY A CA 1
ATOM 695 C C . GLY A 1 86 ? -28.356 -5.816 3.384 1.00 39.50 86 GLY A C 1
ATOM 696 O O . GLY A 1 86 ? -27.662 -4.805 3.460 1.00 39.50 86 GLY A O 1
ATOM 697 N N . TYR A 1 87 ? -29.265 -5.973 2.416 1.00 39.41 87 TYR A N 1
ATOM 698 C CA . TYR A 1 87 ? -29.428 -5.006 1.315 1.00 39.41 87 TYR A CA 1
ATOM 699 C C . TYR A 1 87 ? -30.514 -3.945 1.559 1.00 39.41 87 TYR A C 1
ATOM 701 O O . TYR A 1 87 ? -30.524 -2.928 0.872 1.00 39.41 87 TYR A O 1
ATOM 709 N N . ASN A 1 88 ? -31.369 -4.120 2.571 1.00 37.41 88 ASN A N 1
ATOM 710 C CA . ASN A 1 88 ? -32.573 -3.297 2.749 1.00 37.41 88 ASN A CA 1
ATOM 711 C C . ASN A 1 88 ? -32.416 -2.063 3.658 1.00 37.41 88 ASN A C 1
ATOM 713 O O . ASN A 1 88 ? -33.404 -1.386 3.912 1.00 37.41 88 ASN A O 1
ATOM 717 N N . THR A 1 89 ? -31.213 -1.705 4.123 1.00 42.19 89 THR A N 1
ATOM 718 C CA . THR A 1 89 ? -31.039 -0.514 4.994 1.00 42.19 89 THR A CA 1
ATOM 719 C C . THR A 1 89 ? -30.422 0.695 4.280 1.00 42.19 89 THR A C 1
ATOM 721 O O . THR A 1 89 ? -30.118 1.695 4.921 1.00 42.19 89 THR A O 1
ATOM 724 N N . LEU A 1 90 ? -30.215 0.644 2.958 1.00 41.94 90 LEU A N 1
ATOM 725 C CA . LEU A 1 90 ? -29.663 1.780 2.198 1.00 41.94 90 LEU A CA 1
ATOM 726 C C . LEU A 1 90 ? -30.646 2.434 1.216 1.00 41.94 90 LEU A C 1
ATOM 728 O O . LEU A 1 90 ? -30.263 3.415 0.583 1.00 41.94 90 LEU A O 1
ATOM 732 N N . GLU A 1 91 ? -31.888 1.950 1.118 1.00 40.66 91 GLU A N 1
ATOM 733 C CA . GLU A 1 91 ? -32.922 2.551 0.255 1.00 40.66 91 GLU A CA 1
ATOM 734 C C . GLU A 1 91 ? -34.073 3.239 1.016 1.00 40.66 91 GLU A C 1
ATOM 736 O O . GLU A 1 91 ? -34.896 3.878 0.375 1.00 40.66 91 GLU A O 1
ATOM 741 N N . ASP A 1 92 ? -34.111 3.207 2.357 1.00 39.97 92 ASP A N 1
ATOM 742 C CA . ASP A 1 92 ? -35.244 3.748 3.142 1.00 39.97 92 ASP A CA 1
ATOM 743 C C . ASP A 1 92 ? -34.923 5.023 3.948 1.00 39.97 92 ASP A C 1
ATOM 745 O O . ASP A 1 92 ? -35.430 5.238 5.047 1.00 39.97 92 ASP A O 1
ATOM 749 N N . SER A 1 93 ? -34.058 5.907 3.443 1.00 46.19 93 SER A N 1
ATOM 750 C CA . SER A 1 93 ? -33.949 7.239 4.049 1.00 46.19 93 SER A CA 1
ATOM 751 C C . SER A 1 93 ? -33.784 8.347 3.015 1.00 46.19 93 SER A C 1
ATOM 753 O O . SER A 1 93 ? -32.694 8.552 2.480 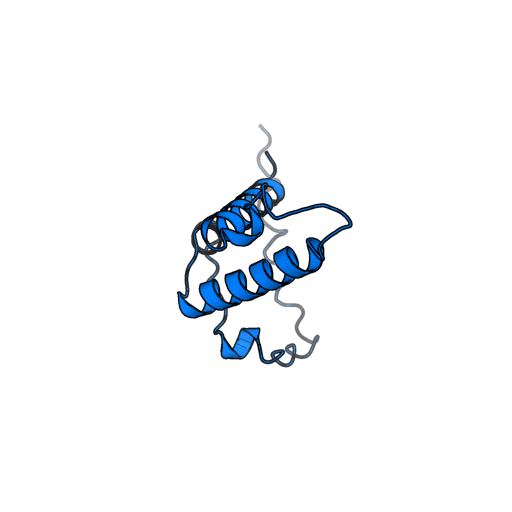1.00 46.19 93 SER A O 1
ATOM 755 N N . SER A 1 94 ? -34.891 9.080 2.867 1.00 47.00 94 SER A N 1
ATOM 756 C CA . SER A 1 94 ? -35.054 10.456 2.391 1.00 47.00 94 SER A CA 1
ATOM 757 C C . SER A 1 94 ? -35.095 10.703 0.880 1.00 47.00 94 SER A C 1
ATOM 759 O O . SER A 1 94 ? -34.216 11.369 0.337 1.00 47.00 94 SER A O 1
ATOM 761 N N . ASP A 1 95 ? -36.193 10.283 0.251 1.00 48.75 95 ASP A N 1
ATOM 762 C CA . ASP A 1 95 ? -37.076 11.259 -0.400 1.00 48.75 95 ASP A CA 1
ATOM 763 C C . ASP A 1 95 ? -38.192 11.605 0.602 1.00 48.75 95 ASP A C 1
ATOM 765 O O . ASP A 1 95 ? -39.027 10.755 0.882 1.00 48.75 95 ASP A O 1
ATOM 769 N N . GLU A 1 96 ? -38.137 12.800 1.202 1.00 50.44 96 GLU A N 1
ATOM 770 C CA . GLU A 1 96 ? -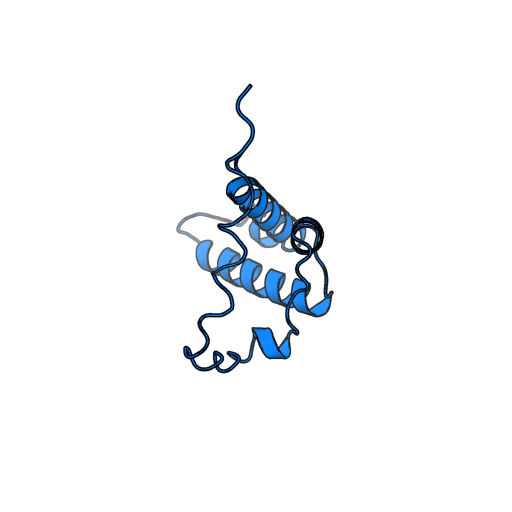39.277 13.610 1.683 1.00 50.44 96 GLU A CA 1
ATOM 771 C C . GLU A 1 96 ? -38.728 14.853 2.414 1.00 50.44 96 GLU A C 1
ATOM 773 O O . GLU A 1 96 ? -38.355 14.783 3.581 1.00 50.44 96 GLU A O 1
ATOM 778 N N . ASP A 1 97 ? -38.616 15.979 1.701 1.00 39.03 97 ASP A N 1
ATOM 779 C CA . ASP A 1 97 ? -39.250 17.245 2.108 1.00 39.03 97 ASP A CA 1
ATOM 780 C C . ASP A 1 97 ? -39.248 18.205 0.900 1.00 39.03 97 ASP A C 1
ATOM 782 O O . ASP A 1 97 ? -38.203 18.706 0.475 1.00 39.03 97 ASP A O 1
ATOM 786 N N . ASP A 1 98 ? -40.428 18.378 0.303 1.00 47.72 98 ASP A N 1
ATOM 787 C CA . ASP A 1 98 ? -40.753 19.398 -0.693 1.00 47.72 98 ASP A CA 1
ATOM 788 C C . ASP A 1 98 ? -41.588 20.463 0.030 1.00 47.72 98 ASP A C 1
ATOM 790 O O . ASP A 1 98 ? -42.731 20.199 0.414 1.00 47.72 98 ASP A O 1
ATOM 794 N N . THR A 1 99 ? -41.027 21.655 0.251 1.00 56.62 99 THR A N 1
ATOM 795 C CA . THR A 1 99 ? -41.784 22.919 0.334 1.00 56.62 99 THR A CA 1
ATOM 796 C C . THR A 1 99 ? -40.907 24.113 -0.037 1.00 56.62 99 THR A C 1
ATOM 798 O O . THR A 1 99 ? -39.760 24.201 0.459 1.00 56.62 99 THR A O 1
#

Radius of gyration: 18.5 Å; Cα contacts (8 Å, |Δi|>4): 47; chains: 1; bounding box: 55×42×34 Å

pLDDT: mean 75.5, std 17.17, range [37.41, 92.62]

Sequence (99 aa):
MSRVRFTVEWAYGLIVSIWAFVDFHKNIKLWLQPVGVYYSVAGLLTNMQTCCKQSNKISTFFGLDPPTLHEYLHLSPLPPIDTEEGYNTLEDSSDEDDT

Solvent-accessible surface area (backbone atoms only — not comparable to full-atom values): 6401 Å² total; per-residue (Å²): 135,59,74,69,60,54,53,52,54,50,52,51,52,50,39,45,72,73,39,57,83,76,62,37,69,92,73,66,40,87,93,78,47,69,58,69,55,53,48,52,52,44,50,53,50,47,52,47,50,30,20,72,61,51,53,49,80,65,32,65,72,69,72,45,78,55,58,49,49,65,56,68,71,43,78,60,76,69,74,73,96,79,69,94,75,80,75,73,81,79,78,80,79,80,93,81,86,91,130

Secondary structure (DSSP, 8-state):
--HHHHHHHHHHHHHHHH-HHHH-TTT--TTTS-HHHHHHHHHHHHHHHHHHHT--HHHHHHT-PPPPHHHHHTT-----S--TTSSTTSSSS------

Organism: NCBI:txid329046

Foldseek 3Di:
DDPVVVLVVQLVVQLCVVDVVLVVPVPDDVPPDPSVVVSVVSSVVSLLVCLVVQDDPSCVVVVHGRHHSCCVVPVDPPDPPPDPPPPPPPPPDDPDDDD

Mean predicted aligned error: 12.55 Å